Protein AF-A0A536HH41-F1 (afdb_monomer)

Secondary structure (DSSP, 8-state):
-EEEEEEEEEESPPPGGGTTTSTT-EEEEEGGGEEEEEEES--HHHHHHHHHHHHHTTPPEEEEEEEEEETTSSS------

Solvent-accessible surface area (backbone atoms only — not comparable to full-atom values): 4913 Å² total; per-residue (Å²): 115,78,39,47,33,38,43,36,33,32,52,43,67,73,60,77,83,47,48,76,72,38,68,81,41,49,77,44,68,49,82,94,48,23,23,38,42,34,28,68,69,64,53,70,68,57,54,52,50,50,53,48,50,40,54,76,69,69,38,52,75,73,46,78,48,80,46,76,46,61,86,77,73,91,84,78,83,80,91,86,130

Nearest PDB structures (foldseek):
  2ia0-assembly1_A  TM=5.252E-01  e=5.864E-02  Pyrococcus furiosus
  2cvi-assembly1_B  TM=4.178E-01  e=9.811E-02  Pyrococcus horikoshii OT3
  7fby-assembly1_A  TM=4.732E-01  e=2.264E-01  Pyrococcus horikoshii OT3
  7tby-assembly1_A  TM=5.205E-01  e=5.571E-01  Homo sapiens
  8pk0-assembly1_f  TM=3.115E-01  e=3.330E-01  Homo sapiens

pLDDT: mean 83.05, std 13.72, range [46.97, 95.5]

Mean predicted aligned error: 8.04 Å

Sequence (81 aa):
MAQELYLIRVKGHLGQQWNEWFDGFTITNVEHGEAIISGINVDQSALHSVLMKVRDLGLPLLGVSRTEEHENERQKSLPGD

Structure (mmCIF, N/CA/C/O backbone):
data_AF-A0A536HH41-F1
#
_entry.id   AF-A0A536HH41-F1
#
loop_
_atom_site.group_PDB
_atom_site.id
_atom_site.type_symbol
_atom_site.label_atom_id
_atom_site.label_alt_id
_atom_site.label_comp_id
_atom_site.label_asym_id
_atom_site.label_entity_id
_atom_site.label_seq_id
_atom_site.pdbx_PDB_ins_code
_atom_site.Cartn_x
_atom_site.Cartn_y
_atom_site.Cartn_z
_atom_site.occupancy
_atom_site.B_iso_or_equiv
_atom_site.auth_seq_id
_atom_site.auth_comp_id
_atom_site.auth_asym_id
_atom_site.auth_atom_id
_atom_site.pdbx_PDB_model_num
ATOM 1 N N . MET A 1 1 ? 19.350 -3.326 -14.131 1.00 58.25 1 MET A N 1
ATOM 2 C CA . MET A 1 1 ? 18.091 -3.169 -14.919 1.00 58.25 1 MET A CA 1
ATOM 3 C C . MET A 1 1 ? 17.163 -2.244 -14.129 1.00 58.25 1 MET A C 1
ATOM 5 O O . MET A 1 1 ? 17.332 -2.200 -12.920 1.00 58.25 1 MET A O 1
ATOM 9 N N . ALA A 1 2 ? 16.268 -1.460 -14.746 1.00 71.81 2 ALA A N 1
ATOM 10 C CA . ALA A 1 2 ? 15.345 -0.612 -13.970 1.00 71.81 2 ALA A CA 1
ATOM 11 C C . ALA A 1 2 ? 14.241 -1.485 -13.355 1.00 71.81 2 ALA A C 1
ATOM 13 O O . ALA A 1 2 ? 13.659 -2.304 -14.067 1.00 71.81 2 ALA A O 1
ATOM 14 N N . GLN A 1 3 ? 13.996 -1.349 -12.052 1.00 82.44 3 GLN A N 1
ATOM 15 C CA . GLN A 1 3 ? 12.928 -2.065 -11.351 1.00 82.44 3 GLN A CA 1
ATOM 16 C C . GLN A 1 3 ? 11.785 -1.092 -11.058 1.00 82.44 3 GLN A C 1
ATOM 18 O O . GLN A 1 3 ? 12.016 -0.014 -10.514 1.00 82.44 3 GLN A O 1
ATOM 23 N N . GLU A 1 4 ? 10.556 -1.445 -11.431 1.00 88.81 4 GLU A N 1
ATOM 24 C CA . GLU A 1 4 ? 9.383 -0.617 -11.133 1.00 88.81 4 GLU A CA 1
ATOM 25 C C . GLU A 1 4 ? 8.917 -0.920 -9.704 1.00 88.81 4 GLU A C 1
ATOM 27 O O . GLU A 1 4 ? 8.517 -2.040 -9.395 1.00 88.81 4 GLU A O 1
ATOM 32 N N . LEU A 1 5 ? 8.988 0.069 -8.816 1.00 91.50 5 LEU A N 1
ATOM 33 C CA . LEU A 1 5 ? 8.571 -0.036 -7.423 1.00 91.50 5 LEU A CA 1
ATOM 34 C C . LEU A 1 5 ? 7.276 0.747 -7.212 1.00 91.50 5 LEU A C 1
ATOM 36 O O . LEU A 1 5 ? 7.212 1.952 -7.469 1.00 91.50 5 LEU A O 1
ATOM 40 N N . 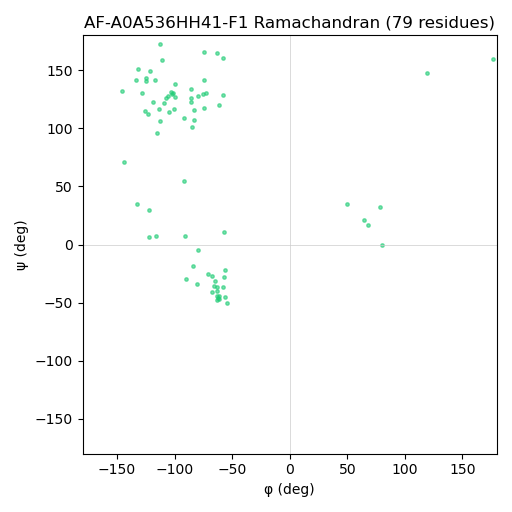TYR A 1 6 ? 6.268 0.081 -6.659 1.00 93.25 6 TYR A N 1
ATOM 41 C CA . TYR A 1 6 ? 5.069 0.737 -6.150 1.00 93.25 6 TYR A CA 1
ATOM 42 C C . TYR A 1 6 ? 5.145 0.902 -4.640 1.00 93.25 6 TYR A C 1
ATOM 44 O O . TYR A 1 6 ? 5.546 -0.009 -3.919 1.00 93.25 6 TYR A O 1
ATOM 52 N N . LEU A 1 7 ? 4.714 2.070 -4.173 1.00 93.94 7 LEU A N 1
ATOM 53 C CA . LEU A 1 7 ? 4.607 2.445 -2.770 1.00 93.94 7 LEU A CA 1
ATOM 54 C C . LEU A 1 7 ? 3.178 2.913 -2.507 1.00 93.94 7 LEU A C 1
ATOM 56 O O . LEU A 1 7 ? 2.739 3.931 -3.042 1.00 93.94 7 LEU A O 1
ATOM 60 N N . ILE A 1 8 ? 2.453 2.174 -1.676 1.00 94.56 8 ILE A N 1
ATOM 61 C CA . ILE A 1 8 ? 1.071 2.471 -1.301 1.00 94.56 8 ILE A CA 1
ATOM 62 C C . ILE A 1 8 ? 1.072 2.827 0.181 1.00 94.56 8 ILE A C 1
ATOM 64 O O . ILE A 1 8 ? 1.424 2.006 1.024 1.00 94.56 8 ILE A O 1
ATOM 68 N N . ARG A 1 9 ? 0.697 4.062 0.506 1.00 95.19 9 ARG A N 1
ATOM 69 C CA . ARG A 1 9 ? 0.639 4.563 1.882 1.00 95.19 9 ARG A CA 1
ATOM 70 C C . ARG A 1 9 ? -0.796 4.554 2.372 1.00 95.19 9 ARG A C 1
ATOM 72 O O . ARG A 1 9 ? -1.676 5.102 1.707 1.00 95.19 9 ARG A O 1
ATOM 79 N N . VAL A 1 10 ? -1.026 3.985 3.549 1.00 95.12 10 VAL A N 1
ATOM 80 C CA . VAL A 1 10 ? -2.348 3.918 4.184 1.00 95.12 10 VAL A CA 1
ATOM 81 C C . VAL A 1 10 ? -2.278 4.346 5.643 1.00 95.12 10 VAL A C 1
ATOM 83 O O . VAL A 1 10 ? -1.253 4.185 6.305 1.00 95.12 10 VAL A O 1
ATOM 86 N N . LYS A 1 11 ? -3.383 4.892 6.155 1.00 93.50 11 LYS A N 1
ATOM 87 C CA . LYS A 1 11 ? -3.524 5.225 7.572 1.00 93.50 11 LYS A CA 1
ATOM 88 C C . LYS A 1 11 ? -3.997 4.000 8.348 1.00 93.50 11 LYS A C 1
ATOM 90 O O . LYS A 1 11 ? -5.037 3.435 8.028 1.00 93.50 11 LYS A O 1
ATOM 95 N N . GLY A 1 12 ? -3.264 3.648 9.393 1.00 89.50 12 GLY A N 1
ATOM 96 C CA . GLY A 1 12 ? -3.456 2.461 10.218 1.00 89.50 12 GLY A CA 1
ATOM 97 C C . GLY A 1 12 ? -2.230 1.551 10.177 1.00 89.50 12 GLY A C 1
ATOM 98 O O . GLY A 1 12 ? -1.546 1.458 9.160 1.00 89.50 12 GLY A O 1
ATOM 99 N N . HIS A 1 13 ? -1.964 0.862 11.287 1.00 87.00 13 HIS A N 1
ATOM 100 C CA . HIS A 1 13 ? -0.981 -0.218 11.321 1.00 87.00 13 HIS A CA 1
ATOM 101 C C . HIS A 1 13 ? -1.623 -1.532 10.897 1.00 87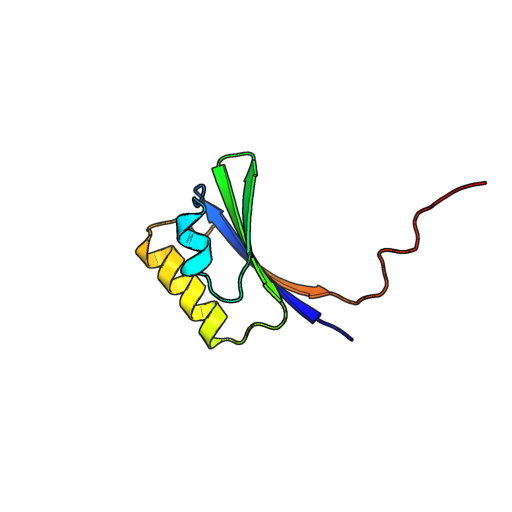.00 13 HIS A C 1
ATOM 103 O O . HIS A 1 13 ? -2.700 -1.903 11.363 1.00 87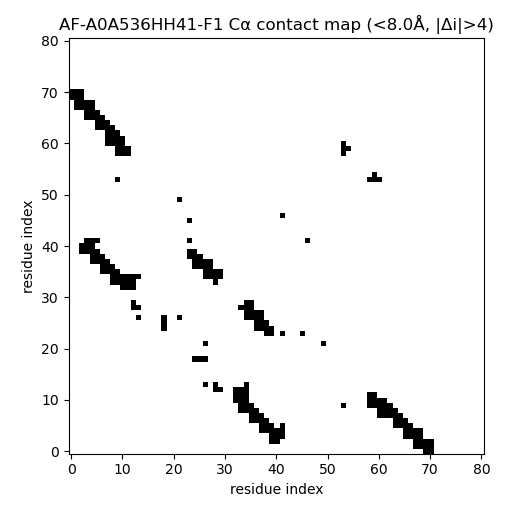.00 13 HIS A O 1
ATOM 109 N N . LEU A 1 14 ? -0.925 -2.251 10.029 1.00 86.25 14 LEU A N 1
ATOM 110 C CA . LEU A 1 14 ? -1.302 -3.573 9.562 1.00 86.25 14 LEU A CA 1
ATOM 111 C C . LEU A 1 14 ? -0.481 -4.610 10.335 1.00 86.25 14 LEU A C 1
ATOM 113 O O . LEU A 1 14 ? 0.745 -4.642 10.253 1.00 86.25 14 LEU A O 1
ATOM 117 N N . GLY A 1 15 ? -1.148 -5.458 11.120 1.00 81.19 15 GLY A N 1
ATOM 118 C CA . GLY A 1 15 ? -0.510 -6.602 11.780 1.00 81.19 15 GLY A CA 1
ATOM 119 C C . GLY A 1 15 ? 0.057 -7.637 10.794 1.00 81.19 15 GLY A C 1
ATOM 120 O O . GLY A 1 15 ? -0.312 -7.667 9.622 1.00 81.19 15 GLY A O 1
ATOM 121 N N . GLN A 1 16 ? 0.917 -8.537 11.282 1.00 76.06 16 GLN A N 1
ATOM 122 C CA . GLN A 1 16 ? 1.577 -9.561 10.450 1.00 76.06 16 GLN A CA 1
ATOM 123 C C . GLN A 1 16 ? 0.607 -10.475 9.687 1.00 76.06 16 GLN A C 1
ATOM 125 O O . GLN A 1 16 ? 0.945 -10.936 8.604 1.00 76.06 16 GLN A O 1
ATOM 130 N N . GLN A 1 17 ? -0.606 -10.683 10.206 1.00 79.25 17 GLN A N 1
ATOM 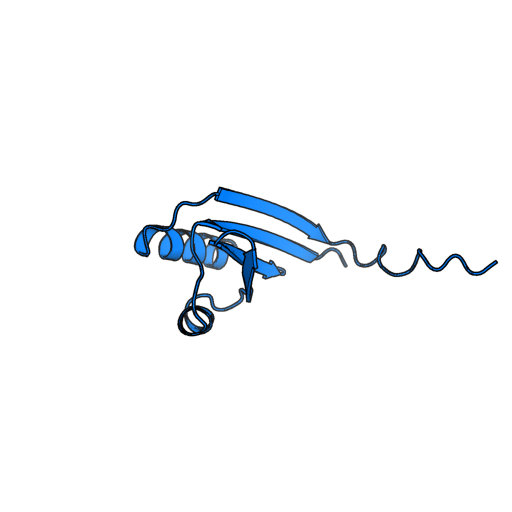131 C CA . GLN A 1 17 ? -1.673 -11.462 9.560 1.00 79.25 17 GLN A CA 1
ATOM 132 C C . GLN A 1 17 ? -2.043 -10.973 8.149 1.00 79.25 17 GLN A C 1
ATOM 134 O O . GLN A 1 17 ? -2.611 -11.721 7.363 1.00 79.25 17 GLN A O 1
ATOM 139 N N . TRP A 1 18 ? -1.741 -9.714 7.821 1.00 81.94 18 TRP A N 1
ATOM 140 C CA . TRP A 1 18 ? -2.035 -9.153 6.507 1.00 81.94 18 TRP A CA 1
ATOM 141 C C . TRP A 1 18 ? -0.952 -9.471 5.473 1.00 81.94 18 TRP A C 1
ATOM 143 O O . TRP A 1 18 ? -1.246 -9.414 4.283 1.00 81.94 18 TRP A O 1
ATOM 153 N N . ASN A 1 19 ? 0.262 -9.857 5.883 1.00 74.69 19 ASN A N 1
ATOM 154 C CA . ASN A 1 19 ? 1.341 -10.188 4.944 1.00 74.69 19 ASN A CA 1
ATOM 155 C C . ASN A 1 19 ? 0.946 -11.322 3.986 1.00 74.69 19 ASN A C 1
ATOM 157 O O . ASN A 1 19 ? 1.272 -11.256 2.810 1.00 74.69 19 ASN A O 1
ATOM 161 N N . GLU A 1 20 ? 0.184 -12.312 4.458 1.00 76.69 20 GLU A N 1
ATOM 162 C CA . GLU A 1 20 ? -0.318 -13.411 3.616 1.00 76.69 20 GLU A CA 1
ATOM 163 C C . GLU A 1 20 ? -1.413 -12.958 2.638 1.00 76.69 20 GLU A C 1
ATOM 165 O O . GLU A 1 20 ? -1.618 -13.565 1.591 1.00 76.69 20 GLU A O 1
ATOM 170 N N . TRP A 1 21 ? -2.138 -11.883 2.961 1.00 76.75 21 TRP A N 1
ATOM 171 C CA . TRP A 1 21 ? -3.138 -11.313 2.063 1.00 76.75 21 TRP A CA 1
ATOM 172 C C . TRP A 1 21 ? -2.501 -10.433 0.998 1.00 76.75 21 TRP A C 1
ATOM 174 O O . TRP A 1 21 ? -3.012 -10.386 -0.115 1.00 76.75 21 TRP A O 1
ATOM 184 N N . PHE A 1 22 ? -1.415 -9.727 1.286 1.00 76.75 22 PHE A N 1
ATOM 185 C CA . PHE A 1 22 ? -0.752 -8.843 0.327 1.00 76.75 22 PHE A CA 1
ATOM 186 C C . PHE A 1 22 ? 0.361 -9.581 -0.434 1.00 76.75 22 PHE A C 1
ATOM 188 O O . PHE A 1 22 ? 1.503 -9.144 -0.458 1.00 76.75 22 PHE A O 1
ATOM 195 N N . ASP A 1 23 ? 0.009 -10.708 -1.059 1.00 70.38 23 ASP A N 1
ATOM 196 C CA . ASP A 1 23 ? 0.949 -11.585 -1.765 1.00 70.38 23 ASP A CA 1
ATOM 197 C C . ASP A 1 23 ? 1.702 -10.834 -2.883 1.00 70.38 23 ASP A C 1
ATOM 199 O O . ASP A 1 23 ? 1.099 -10.115 -3.687 1.00 70.38 23 ASP A O 1
ATOM 203 N N . GLY A 1 24 ? 3.032 -10.942 -2.889 1.00 77.06 24 GLY A N 1
ATOM 204 C CA . GLY A 1 24 ? 3.920 -10.149 -3.752 1.00 77.06 24 GLY A CA 1
ATOM 205 C C . GLY A 1 24 ? 4.214 -8.718 -3.273 1.00 77.06 24 GLY A C 1
ATOM 206 O O . GLY A 1 24 ? 4.986 -8.011 -3.922 1.00 77.06 24 GLY A O 1
ATOM 207 N N . PHE A 1 25 ? 3.657 -8.291 -2.136 1.00 85.62 25 PHE A N 1
ATOM 208 C CA . PHE A 1 25 ? 3.938 -7.000 -1.512 1.00 85.62 25 PHE A CA 1
ATOM 209 C C . PHE A 1 25 ? 4.489 -7.164 -0.091 1.00 85.62 25 PHE A C 1
ATOM 211 O O . PHE A 1 25 ? 4.167 -8.091 0.646 1.00 85.62 25 PHE A O 1
ATOM 218 N N . THR A 1 26 ? 5.328 -6.220 0.316 1.00 89.81 26 THR A N 1
ATOM 219 C CA . THR A 1 26 ? 5.870 -6.115 1.669 1.00 89.81 26 THR A CA 1
ATOM 220 C C . THR A 1 26 ? 5.137 -5.017 2.420 1.00 89.81 26 THR A C 1
ATOM 222 O O . THR A 1 26 ? 5.003 -3.901 1.923 1.00 89.81 26 THR A O 1
ATOM 225 N N . ILE A 1 27 ? 4.690 -5.309 3.640 1.00 91.81 27 ILE A N 1
ATOM 226 C CA . ILE A 1 27 ? 4.073 -4.317 4.518 1.00 91.81 27 ILE A CA 1
ATOM 227 C C . ILE A 1 27 ? 5.104 -3.843 5.534 1.00 91.81 27 ILE A C 1
ATOM 229 O O . ILE A 1 27 ? 5.704 -4.637 6.255 1.00 91.81 27 ILE A O 1
ATOM 233 N N . THR A 1 28 ? 5.280 -2.532 5.623 1.00 91.94 28 THR A N 1
ATOM 234 C CA . THR A 1 28 ? 6.117 -1.875 6.623 1.00 91.94 28 THR A CA 1
ATOM 235 C C . THR A 1 28 ? 5.267 -0.885 7.401 1.00 91.94 28 THR A C 1
ATOM 237 O O . THR A 1 28 ? 4.823 0.124 6.856 1.00 91.94 28 THR A O 1
ATOM 240 N N . ASN A 1 29 ? 5.038 -1.156 8.685 1.00 92.44 29 ASN A N 1
ATOM 241 C CA . ASN A 1 29 ? 4.446 -0.164 9.579 1.00 92.44 29 ASN A CA 1
ATOM 242 C C . ASN A 1 29 ? 5.486 0.917 9.874 1.00 92.44 29 ASN A C 1
ATOM 244 O O . ASN A 1 29 ? 6.616 0.602 10.246 1.00 92.44 29 ASN A O 1
ATOM 248 N N . VAL A 1 30 ? 5.100 2.178 9.714 1.00 90.62 30 VAL A N 1
ATOM 249 C CA . VAL A 1 30 ? 5.954 3.336 9.991 1.00 90.62 30 VAL A CA 1
ATOM 250 C C . VAL A 1 30 ? 5.415 4.128 11.181 1.00 90.62 30 VAL A C 1
ATOM 252 O O . VAL A 1 30 ? 4.339 3.841 11.722 1.00 90.62 30 VAL A O 1
ATOM 255 N N . GLU A 1 31 ? 6.189 5.110 11.633 1.00 84.00 31 GLU A N 1
ATOM 256 C CA . GLU A 1 31 ? 5.793 5.990 12.731 1.00 84.00 31 GLU A CA 1
ATOM 257 C C . GLU A 1 31 ? 4.479 6.730 12.419 1.00 84.00 31 GLU A C 1
ATOM 259 O O . GLU A 1 31 ? 4.052 6.833 11.271 1.00 84.00 31 GLU A O 1
ATOM 264 N N . HIS A 1 32 ? 3.811 7.230 13.462 1.00 84.69 32 HIS A N 1
ATOM 265 C CA . HIS A 1 32 ? 2.526 7.945 13.372 1.00 84.69 32 HIS A CA 1
ATOM 266 C C . HIS A 1 32 ? 1.305 7.115 12.941 1.00 84.69 32 HIS A C 1
ATOM 268 O O . HIS A 1 32 ? 0.250 7.677 12.642 1.00 84.69 32 HIS A O 1
ATOM 274 N N . GLY A 1 33 ? 1.395 5.784 13.002 1.00 88.00 33 GLY A N 1
ATOM 275 C CA . GLY A 1 33 ? 0.233 4.925 12.771 1.00 88.00 33 GLY A CA 1
ATOM 276 C C . GLY A 1 33 ? -0.102 4.759 11.293 1.00 88.00 33 GLY A C 1
ATOM 277 O O . GLY A 1 33 ? -1.277 4.655 10.958 1.00 88.00 33 GLY A O 1
ATOM 278 N N . GLU A 1 34 ? 0.895 4.772 10.410 1.00 94.12 34 GLU A N 1
ATOM 279 C CA . GLU A 1 34 ? 0.734 4.508 8.977 1.00 94.12 34 GLU A CA 1
ATOM 280 C C . GLU A 1 34 ? 1.393 3.182 8.587 1.00 94.12 34 GLU A C 1
ATOM 282 O O . GLU A 1 34 ? 2.307 2.696 9.259 1.00 94.12 34 GLU A O 1
ATOM 287 N N . ALA A 1 35 ? 0.964 2.622 7.462 1.00 93.62 35 ALA A N 1
ATOM 288 C CA . ALA A 1 35 ? 1.612 1.482 6.838 1.00 93.62 35 ALA A CA 1
ATOM 289 C C . ALA A 1 35 ? 1.966 1.796 5.383 1.00 93.62 35 ALA A C 1
ATOM 291 O O . ALA A 1 35 ? 1.225 2.473 4.663 1.00 93.62 35 ALA A O 1
ATOM 292 N N . ILE A 1 36 ? 3.115 1.283 4.960 1.00 94.19 36 ILE A N 1
ATOM 293 C CA . ILE A 1 36 ? 3.597 1.318 3.586 1.00 94.19 36 ILE A CA 1
ATOM 294 C C . ILE A 1 36 ? 3.523 -0.101 3.040 1.00 94.19 36 ILE A C 1
ATOM 296 O O . ILE A 1 36 ? 4.139 -1.008 3.592 1.00 94.19 36 ILE A O 1
ATOM 300 N N . ILE A 1 37 ? 2.779 -0.282 1.957 1.00 93.69 37 ILE A N 1
ATOM 301 C CA . ILE A 1 37 ? 2.697 -1.532 1.208 1.00 93.69 37 ILE A CA 1
ATOM 302 C C . ILE A 1 37 ? 3.518 -1.331 -0.066 1.00 93.69 37 ILE A C 1
ATOM 304 O O . ILE A 1 37 ? 3.178 -0.480 -0.892 1.00 93.69 37 ILE A O 1
ATOM 308 N N . SER A 1 38 ? 4.626 -2.057 -0.202 1.00 93.00 38 SER A N 1
ATOM 309 C CA . SER A 1 38 ? 5.580 -1.909 -1.302 1.00 93.00 38 SER A CA 1
ATOM 310 C C . SER A 1 38 ? 5.675 -3.168 -2.156 1.00 93.00 38 SER A C 1
ATOM 312 O O . SER A 1 38 ? 5.620 -4.277 -1.635 1.00 93.00 38 SER A O 1
ATOM 314 N N . GLY A 1 39 ? 5.800 -3.013 -3.473 1.00 91.44 39 GLY A N 1
ATOM 315 C CA . GLY A 1 39 ? 5.870 -4.138 -4.411 1.00 91.44 39 GLY A CA 1
ATOM 316 C C . GLY A 1 39 ? 6.790 -3.833 -5.585 1.00 91.44 39 GLY A C 1
ATOM 317 O O . GLY A 1 39 ? 6.696 -2.755 -6.172 1.00 91.44 39 GLY A O 1
ATOM 318 N N . ILE A 1 40 ? 7.680 -4.773 -5.906 1.00 90.56 40 ILE A N 1
ATOM 319 C CA . ILE A 1 40 ? 8.696 -4.648 -6.960 1.00 90.56 40 ILE A CA 1
ATOM 320 C C . ILE A 1 40 ? 8.243 -5.431 -8.191 1.00 90.56 40 ILE A C 1
ATOM 322 O O . ILE A 1 40 ? 7.913 -6.609 -8.080 1.00 90.56 40 ILE A O 1
ATOM 326 N N . ASN A 1 41 ? 8.270 -4.794 -9.363 1.00 87.75 41 ASN A N 1
ATOM 327 C CA . ASN A 1 41 ? 7.885 -5.366 -10.657 1.00 87.75 41 ASN A CA 1
ATOM 328 C C . ASN A 1 41 ? 6.512 -6.065 -10.622 1.00 87.75 41 ASN A C 1
ATOM 330 O O . ASN A 1 41 ? 6.304 -7.089 -11.273 1.00 87.75 41 ASN A O 1
ATOM 334 N N . VAL A 1 42 ? 5.584 -5.523 -9.830 1.00 87.62 42 VAL A N 1
ATOM 335 C CA . VAL A 1 42 ? 4.229 -6.058 -9.670 1.00 87.62 42 VAL A CA 1
ATOM 336 C C . VAL A 1 42 ? 3.379 -5.743 -10.895 1.00 87.62 42 VAL A C 1
ATOM 338 O O . VAL A 1 42 ? 3.462 -4.656 -11.468 1.00 87.62 42 VAL A O 1
ATOM 341 N N . ASP A 1 43 ? 2.531 -6.690 -11.293 1.00 88.50 43 ASP A N 1
ATOM 342 C CA . ASP A 1 43 ? 1.568 -6.446 -12.361 1.00 88.50 43 ASP A CA 1
ATOM 343 C C . ASP A 1 43 ? 0.397 -5.559 -11.888 1.00 88.50 43 ASP A C 1
ATOM 345 O O . ASP A 1 43 ? 0.162 -5.340 -10.693 1.00 88.50 43 ASP A O 1
ATOM 349 N N . GLN A 1 44 ? -0.366 -5.035 -12.849 1.00 88.88 44 GLN A N 1
ATOM 350 C CA . GLN A 1 44 ? -1.500 -4.155 -12.557 1.00 88.88 44 GLN A CA 1
ATOM 351 C C . GLN A 1 44 ? -2.630 -4.870 -11.798 1.00 88.88 44 GLN A C 1
ATOM 353 O O . GLN A 1 44 ? -3.309 -4.248 -10.982 1.00 88.88 44 GLN A O 1
ATOM 358 N N . SER A 1 45 ? -2.835 -6.170 -12.010 1.00 90.88 45 SER A N 1
ATOM 359 C CA . SER A 1 45 ? -3.871 -6.936 -11.305 1.00 90.88 45 SER A CA 1
ATOM 360 C C . SER A 1 45 ? -3.541 -7.069 -9.818 1.00 90.88 45 SER A C 1
ATOM 362 O O . SER A 1 45 ? -4.421 -6.897 -8.970 1.00 90.88 45 SER A O 1
ATOM 364 N N . ALA A 1 46 ? -2.272 -7.313 -9.490 1.00 88.81 46 ALA A N 1
ATOM 365 C CA . ALA A 1 46 ? -1.761 -7.362 -8.129 1.00 88.81 46 ALA A CA 1
ATOM 366 C C . ALA A 1 46 ? -1.906 -5.991 -7.451 1.00 88.81 46 ALA A C 1
ATOM 368 O O . ALA A 1 46 ? -2.495 -5.904 -6.372 1.00 88.81 46 ALA A O 1
ATOM 369 N N . LEU A 1 47 ? -1.498 -4.908 -8.127 1.00 91.06 47 LEU A N 1
ATOM 370 C CA . LEU A 1 47 ? -1.683 -3.533 -7.648 1.00 91.06 47 LEU A CA 1
ATOM 371 C C . LEU A 1 47 ? -3.156 -3.226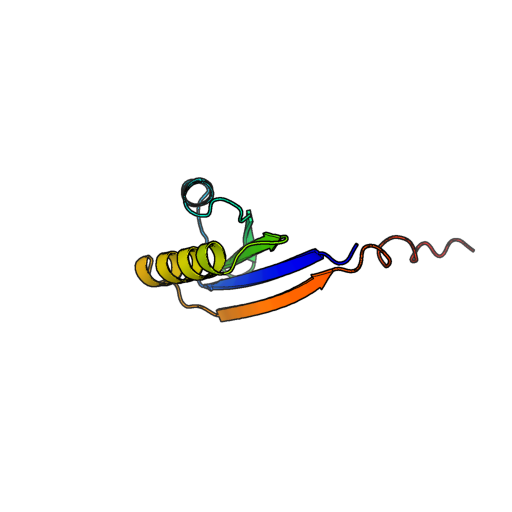 -7.325 1.00 91.06 47 LEU A C 1
ATOM 373 O O . LEU A 1 47 ? -3.479 -2.764 -6.229 1.00 91.06 47 LEU A O 1
ATOM 377 N N . HIS A 1 48 ? -4.068 -3.518 -8.253 1.00 91.62 48 HIS A N 1
ATOM 378 C CA . HIS A 1 48 ? -5.495 -3.280 -8.045 1.00 91.62 48 HIS A CA 1
ATOM 379 C C . HIS A 1 48 ? -6.079 -4.155 -6.930 1.00 91.62 48 HIS A C 1
ATOM 381 O O . HIS A 1 48 ? -6.919 -3.680 -6.163 1.00 91.62 48 HIS A O 1
ATOM 387 N N . SER A 1 49 ? -5.607 -5.393 -6.781 1.00 90.62 49 SER A N 1
ATOM 388 C CA . SER A 1 49 ? -6.025 -6.285 -5.694 1.00 90.62 49 SER A CA 1
ATOM 389 C C . SER A 1 49 ? -5.641 -5.728 -4.321 1.00 90.62 49 SER A C 1
ATOM 391 O O . SER A 1 49 ? -6.443 -5.791 -3.389 1.00 90.62 49 SER A O 1
ATOM 393 N N . VAL A 1 50 ? -4.448 -5.136 -4.189 1.00 91.12 50 VAL A N 1
ATOM 394 C CA . VAL A 1 50 ? -4.022 -4.450 -2.958 1.00 91.12 50 VAL A CA 1
ATOM 395 C C . VAL A 1 50 ? -4.936 -3.267 -2.648 1.00 91.12 50 VAL A C 1
ATOM 397 O O . VAL A 1 50 ? -5.410 -3.143 -1.521 1.00 91.12 50 VAL A O 1
ATOM 400 N N . LEU A 1 51 ? -5.251 -2.432 -3.641 1.00 92.12 51 LEU A N 1
ATOM 401 C CA . LEU A 1 51 ? -6.141 -1.282 -3.445 1.00 92.12 51 LEU A CA 1
ATOM 402 C C . LEU A 1 51 ? -7.564 -1.701 -3.045 1.00 92.12 51 LEU A C 1
ATOM 404 O O . LEU A 1 51 ? -8.179 -1.047 -2.202 1.00 92.12 51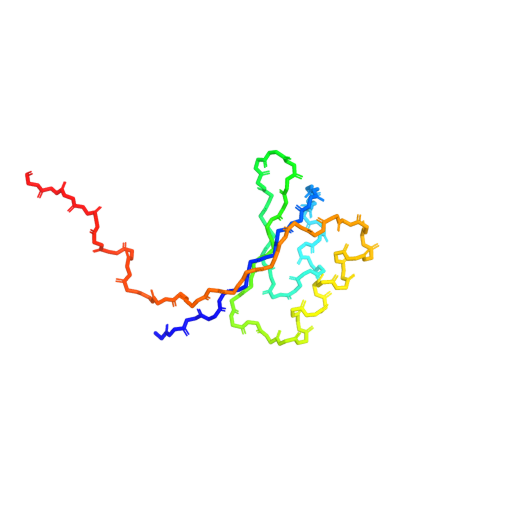 LEU A O 1
ATOM 408 N N . MET A 1 52 ? -8.078 -2.806 -3.596 1.00 92.56 52 MET A N 1
ATOM 409 C CA . MET A 1 52 ? -9.361 -3.368 -3.163 1.00 92.56 52 MET A CA 1
ATOM 410 C C . MET A 1 52 ? -9.311 -3.825 -1.704 1.00 92.56 52 MET A C 1
ATOM 412 O O . MET A 1 52 ? -10.203 -3.476 -0.941 1.00 92.56 52 MET A O 1
ATOM 416 N N . LYS A 1 53 ? -8.245 -4.515 -1.281 1.00 90.31 53 LYS A N 1
ATOM 417 C CA . LYS A 1 53 ? -8.071 -4.932 0.122 1.00 90.31 53 LYS A CA 1
ATOM 418 C C . LYS A 1 53 ? -8.010 -3.731 1.065 1.00 90.31 53 LYS A C 1
ATOM 420 O O . LYS A 1 53 ? -8.686 -3.729 2.085 1.00 90.31 53 LYS A O 1
ATOM 425 N N . VAL A 1 54 ? -7.270 -2.679 0.708 1.00 91.38 54 VAL A N 1
ATOM 426 C CA . VAL A 1 54 ? -7.225 -1.421 1.481 1.00 91.38 54 VAL A CA 1
ATOM 427 C C . VAL A 1 54 ? -8.627 -0.826 1.654 1.00 91.38 54 VAL A C 1
ATOM 429 O O . VAL A 1 54 ? -9.004 -0.459 2.768 1.00 91.38 54 VAL A O 1
ATOM 432 N N . ARG A 1 55 ? -9.419 -0.782 0.573 1.00 91.81 55 ARG A N 1
ATOM 433 C CA . ARG A 1 55 ? -10.816 -0.327 0.608 1.00 91.81 55 ARG A CA 1
ATOM 434 C C . ARG A 1 55 ? -11.676 -1.207 1.514 1.00 91.81 55 ARG A C 1
ATOM 436 O O . ARG A 1 55 ? -12.437 -0.673 2.314 1.00 91.81 55 ARG A O 1
ATOM 443 N N . ASP A 1 56 ? -11.563 -2.525 1.394 1.00 91.88 56 ASP A N 1
ATOM 444 C CA . ASP A 1 56 ? -12.391 -3.475 2.144 1.00 91.88 56 ASP A CA 1
ATOM 445 C C . ASP A 1 56 ? -12.079 -3.437 3.653 1.00 91.88 56 ASP A C 1
ATOM 447 O O . ASP A 1 56 ? -12.961 -3.665 4.477 1.00 91.88 56 ASP A O 1
ATOM 451 N N . LEU A 1 57 ? -10.852 -3.055 4.022 1.00 89.06 57 LEU A N 1
ATOM 452 C CA . LEU A 1 57 ? -10.440 -2.793 5.406 1.00 89.06 57 LEU A CA 1
ATOM 453 C C . LEU A 1 57 ? -10.856 -1.412 5.931 1.00 89.06 57 LEU A C 1
ATOM 455 O O . LEU A 1 57 ? -10.625 -1.108 7.101 1.00 89.06 57 LEU A O 1
ATOM 459 N N . GLY A 1 58 ? -11.444 -0.563 5.086 1.00 91.06 58 GLY A N 1
ATOM 460 C CA . GLY A 1 58 ? -11.822 0.801 5.450 1.00 91.06 58 GLY A CA 1
ATOM 461 C C . GLY A 1 58 ? -10.626 1.695 5.788 1.00 91.06 58 GLY A C 1
ATOM 462 O O . GLY A 1 58 ? -10.790 2.697 6.485 1.00 91.06 58 GLY A O 1
ATOM 463 N N . LEU A 1 59 ? -9.423 1.342 5.324 1.00 91.56 59 LEU A N 1
ATOM 464 C CA . LEU A 1 59 ? -8.210 2.100 5.610 1.00 91.56 59 LEU A CA 1
ATOM 465 C C . LEU A 1 59 ? -8.137 3.326 4.691 1.00 91.56 59 LEU A C 1
ATOM 467 O O . LEU A 1 59 ? -8.222 3.182 3.468 1.00 91.56 59 LEU A O 1
ATOM 471 N N . PRO A 1 60 ? -7.941 4.539 5.237 1.00 94.75 60 PRO A N 1
ATOM 472 C CA . PRO A 1 60 ? -7.719 5.719 4.416 1.00 94.75 60 PRO A CA 1
ATOM 473 C C . PRO A 1 60 ? -6.449 5.570 3.572 1.00 94.75 60 PRO A C 1
ATOM 475 O O . PRO A 1 60 ? -5.347 5.430 4.108 1.00 94.75 60 PRO A O 1
ATOM 478 N N . LEU A 1 61 ? -6.603 5.635 2.251 1.00 95.50 61 LEU A N 1
ATOM 479 C CA . LEU A 1 61 ? -5.488 5.682 1.313 1.00 95.50 61 LEU A CA 1
ATOM 480 C C . LEU A 1 61 ? -4.854 7.077 1.358 1.00 95.50 61 LEU A C 1
ATOM 482 O O . LEU A 1 61 ? -5.506 8.070 1.042 1.00 95.50 61 LEU A O 1
ATOM 486 N N . LEU A 1 62 ? -3.588 7.147 1.760 1.00 95.06 62 LEU A N 1
ATOM 487 C CA . LEU A 1 62 ? -2.834 8.396 1.875 1.00 95.06 62 LEU A CA 1
ATOM 488 C C . LEU A 1 62 ? -2.105 8.743 0.576 1.00 95.06 62 LEU A C 1
ATOM 490 O O . LEU A 1 62 ? -1.911 9.917 0.273 1.00 95.06 62 LEU A O 1
ATOM 494 N N . GLY A 1 63 ? -1.711 7.736 -0.204 1.00 95.00 63 GLY A N 1
ATOM 495 C CA . GLY A 1 63 ? -1.095 7.955 -1.506 1.00 95.00 63 GLY A CA 1
ATOM 496 C C . GLY A 1 63 ? -0.647 6.671 -2.190 1.00 95.00 63 GLY A C 1
ATOM 497 O O . GLY A 1 63 ? -0.445 5.643 -1.547 1.00 95.00 63 GLY A O 1
ATOM 498 N N . VAL A 1 64 ? -0.472 6.760 -3.506 1.00 94.94 64 VAL A N 1
ATOM 499 C CA . VAL A 1 64 ? 0.137 5.722 -4.343 1.00 94.94 64 VAL A CA 1
ATOM 500 C C . VAL A 1 64 ? 1.234 6.389 -5.158 1.00 94.94 64 VAL A C 1
ATOM 502 O O . VAL A 1 64 ? 1.017 7.445 -5.751 1.00 94.94 64 VAL A O 1
ATOM 505 N N . SER A 1 65 ? 2.424 5.804 -5.168 1.00 93.81 65 SER A N 1
ATOM 506 C CA . SER A 1 65 ? 3.569 6.312 -5.918 1.00 93.81 65 SER A CA 1
ATOM 507 C C . SER A 1 65 ? 4.237 5.180 -6.675 1.00 93.81 65 SER A C 1
ATOM 509 O O . SER A 1 65 ? 4.334 4.062 -6.172 1.00 93.81 65 SER A O 1
ATOM 511 N N . ARG A 1 66 ? 4.686 5.491 -7.888 1.00 92.25 66 ARG A N 1
ATOM 512 C CA . ARG A 1 66 ? 5.433 4.590 -8.755 1.00 92.25 66 ARG A CA 1
ATOM 513 C C . ARG A 1 66 ? 6.797 5.207 -9.012 1.00 92.25 66 ARG A C 1
ATOM 515 O O . ARG A 1 66 ? 6.862 6.330 -9.509 1.00 92.25 66 ARG A O 1
ATOM 522 N N . THR A 1 67 ? 7.845 4.474 -8.677 1.00 90.12 67 THR A N 1
ATOM 523 C CA . THR A 1 67 ? 9.232 4.905 -8.834 1.00 90.12 67 THR A CA 1
ATOM 524 C C . THR A 1 67 ? 9.981 3.876 -9.662 1.00 90.12 67 THR A C 1
ATOM 526 O O . THR A 1 67 ? 9.782 2.677 -9.497 1.00 90.12 67 THR A O 1
ATOM 529 N N . GLU A 1 68 ? 10.855 4.344 -10.542 1.00 85.56 68 GLU A N 1
ATOM 530 C CA . GLU A 1 68 ? 11.810 3.492 -11.243 1.00 85.56 68 GLU A CA 1
ATOM 531 C C . GLU A 1 68 ? 13.097 3.458 -10.414 1.00 85.56 68 GLU A C 1
ATOM 533 O O . GLU A 1 68 ? 13.799 4.462 -10.287 1.00 85.56 68 GLU A O 1
ATOM 538 N N . GLU A 1 69 ? 13.387 2.321 -9.783 1.00 72.12 69 GLU A N 1
ATOM 539 C CA . GLU A 1 69 ? 14.636 2.132 -9.056 1.00 72.12 69 GLU A CA 1
ATOM 540 C C . GLU A 1 69 ? 15.717 1.719 -10.063 1.00 72.12 69 GLU A C 1
ATOM 542 O O . GLU A 1 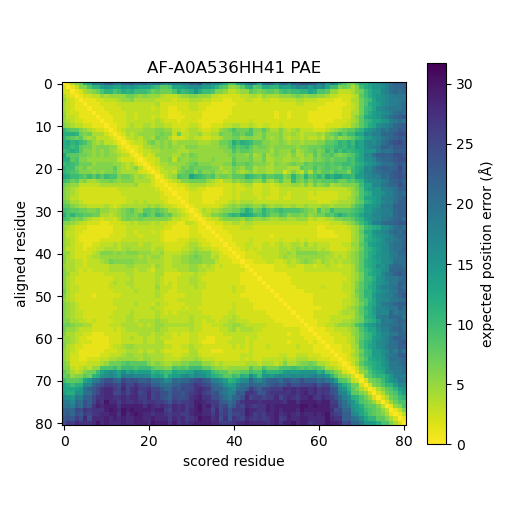69 ? 15.727 0.611 -10.612 1.00 72.12 69 GLU A O 1
ATOM 547 N N . HIS A 1 70 ? 16.622 2.653 -10.354 1.00 66.88 70 HIS A N 1
ATOM 548 C CA . HIS A 1 70 ? 17.837 2.369 -11.103 1.00 66.88 70 HIS A CA 1
ATOM 549 C C . HIS A 1 70 ? 18.898 1.877 -10.117 1.00 66.88 70 HIS A C 1
ATOM 551 O O . HIS A 1 70 ? 19.266 2.581 -9.183 1.00 66.88 70 HIS A O 1
ATOM 557 N N . GLU A 1 71 ? 19.422 0.678 -10.354 1.00 57.66 71 GLU A N 1
ATOM 558 C CA . GLU A 1 71 ? 20.388 -0.070 -9.529 1.00 57.66 71 GLU A CA 1
ATOM 559 C C . GLU A 1 71 ? 21.733 0.653 -9.218 1.00 57.66 71 GLU A C 1
ATOM 561 O O . GLU A 1 71 ? 22.660 0.031 -8.717 1.00 57.66 71 GLU A O 1
ATOM 566 N N . ASN A 1 72 ? 21.892 1.954 -9.499 1.00 49.06 72 ASN A N 1
ATOM 567 C CA . ASN A 1 72 ? 23.199 2.615 -9.629 1.00 49.06 72 ASN A CA 1
ATOM 568 C C . ASN A 1 72 ? 23.564 3.717 -8.611 1.00 49.06 72 ASN A C 1
ATOM 570 O O . ASN A 1 72 ? 24.621 4.325 -8.772 1.00 49.06 72 ASN A O 1
ATOM 574 N N . GLU A 1 73 ? 22.792 3.980 -7.550 1.00 53.78 73 GLU A N 1
ATOM 575 C CA . GLU A 1 73 ? 23.087 5.134 -6.662 1.00 53.78 73 GLU A CA 1
ATOM 576 C C . GLU A 1 73 ? 23.325 4.828 -5.171 1.00 53.78 73 GLU A C 1
ATOM 578 O O . GLU A 1 73 ? 23.566 5.746 -4.391 1.00 53.78 73 GLU A O 1
ATOM 583 N N . ARG A 1 74 ? 23.398 3.557 -4.745 1.00 53.56 74 ARG A N 1
ATOM 584 C CA . ARG A 1 74 ? 23.752 3.204 -3.346 1.00 53.56 74 ARG A CA 1
ATOM 585 C C . ARG A 1 74 ? 25.247 2.984 -3.061 1.00 53.56 74 ARG A C 1
ATOM 587 O O . ARG A 1 74 ? 25.588 2.619 -1.942 1.00 53.56 74 ARG A O 1
ATOM 594 N N . GLN A 1 75 ? 26.147 3.258 -4.014 1.00 51.66 75 GLN A N 1
ATOM 595 C CA . GLN A 1 75 ? 27.604 3.063 -3.849 1.00 51.66 75 GLN A CA 1
ATOM 596 C C . GLN A 1 75 ? 28.446 4.344 -4.053 1.00 51.66 75 GLN A C 1
ATOM 598 O O . GLN A 1 75 ? 29.592 4.261 -4.489 1.00 51.66 75 GLN A O 1
ATOM 603 N N . LYS A 1 76 ? 27.926 5.549 -3.763 1.00 52.50 76 LYS A N 1
ATOM 604 C CA . LYS A 1 76 ? 28.701 6.807 -3.915 1.00 52.50 76 LYS A CA 1
ATOM 605 C C . LYS A 1 76 ? 28.657 7.783 -2.735 1.00 52.50 76 LYS A C 1
ATOM 607 O O . LYS A 1 76 ? 28.748 8.993 -2.922 1.00 52.50 76 LYS A O 1
ATOM 612 N N . SER A 1 77 ? 28.598 7.298 -1.497 1.00 54.31 77 SER A N 1
ATOM 613 C CA . SER A 1 77 ? 28.849 8.175 -0.340 1.00 54.31 77 SER A CA 1
ATOM 614 C C . SER A 1 77 ? 29.585 7.461 0.791 1.00 54.31 77 SER A C 1
ATOM 616 O O . SER A 1 77 ? 29.033 7.200 1.851 1.00 54.31 77 SER A O 1
ATOM 618 N N . LEU A 1 78 ? 30.864 7.176 0.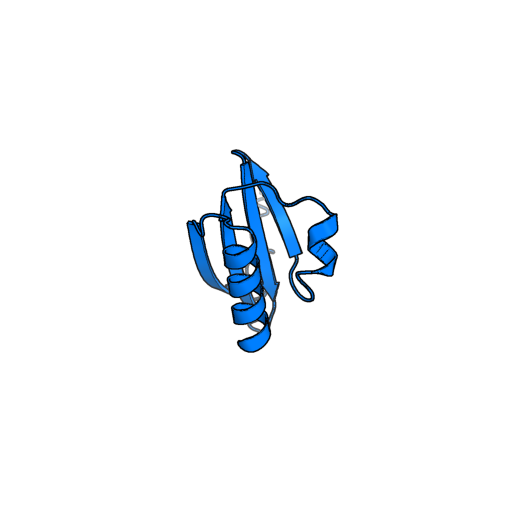551 1.00 58.34 78 LEU A N 1
ATOM 619 C CA . LEU A 1 78 ? 31.895 7.223 1.586 1.00 58.34 78 LEU A CA 1
ATOM 620 C C . L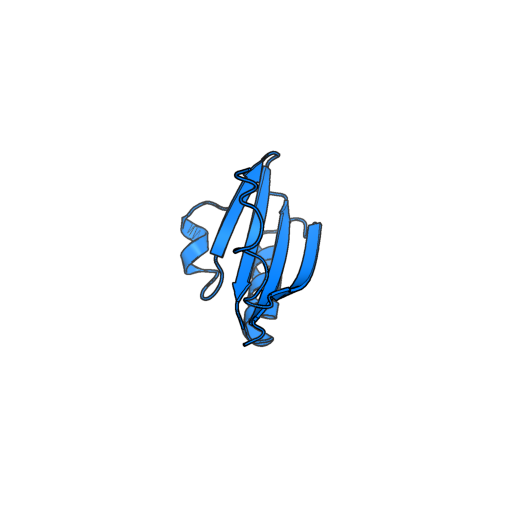EU A 1 78 ? 32.821 8.385 1.209 1.00 58.34 78 LEU A C 1
ATOM 622 O O . LEU A 1 78 ? 33.577 8.237 0.250 1.00 58.34 78 LEU A O 1
ATOM 626 N N . PRO A 1 79 ? 32.782 9.536 1.895 1.00 52.41 79 PRO A N 1
ATOM 627 C CA . PRO A 1 79 ? 33.929 10.418 1.930 1.00 52.41 79 PRO A CA 1
ATOM 628 C C . PRO A 1 79 ? 34.847 9.927 3.052 1.00 52.41 79 PRO A C 1
ATOM 630 O O . PRO A 1 79 ? 34.575 10.127 4.234 1.00 52.41 79 PRO A O 1
ATOM 633 N N . GLY A 1 80 ? 35.898 9.218 2.654 1.00 61.12 80 GLY A N 1
ATOM 634 C CA . GLY A 1 80 ? 37.124 9.093 3.426 1.00 61.12 80 GLY A CA 1
ATOM 635 C C . GLY A 1 80 ? 38.235 9.761 2.628 1.00 61.12 80 GLY A C 1
ATOM 636 O O . GLY A 1 80 ? 38.761 9.132 1.718 1.00 61.12 80 GLY A O 1
ATOM 637 N N . ASP A 1 81 ? 38.508 11.022 2.952 1.00 46.97 81 ASP A N 1
ATOM 638 C CA . ASP A 1 81 ? 39.781 11.741 2.795 1.00 46.97 81 ASP A CA 1
ATOM 639 C C . ASP A 1 81 ? 39.773 12.921 3.782 1.00 46.97 81 ASP A C 1
ATOM 641 O O . ASP A 1 81 ? 38.731 13.622 3.845 1.00 46.97 81 ASP A O 1
#

Radius of gyration: 14.93 Å; Cα contacts (8 Å, |Δi|>4): 122; chains: 1; bounding box: 52×25×28 Å

Foldseek 3Di:
DWKKKKKWKWAADDDPVCCVVLPQWDWDQDPPGMIITMHINDDPVSVVSVVVVCVVVVIHTPDMDIDTDDPPPPPPDDPDD